Protein AF-A0A7C6K985-F1 (afdb_monomer)

Sequence (125 aa):
MGKLIKYEIRGTFRYILGVLALVLALTTGIYIYINNMEGGSAFGATFMGLSILVIFGTVLATFLYIVGSFRKELYDNRGYLTFTLPLTGNQIVGAKLIVALMWFAILGIVIGIYNIIMLLAFSPM

Solvent-accessible surface area (backbone atoms only — not comparable to full-atom values): 7061 Å² total; per-residue (Å²): 106,70,68,57,39,55,49,53,50,66,70,46,45,67,60,52,52,53,52,49,55,52,46,50,53,47,49,50,53,45,55,54,50,65,76,68,58,89,63,94,47,73,68,56,55,49,50,46,53,50,42,52,52,52,45,53,50,48,54,53,50,49,53,51,47,59,60,47,47,54,56,48,45,66,74,37,87,56,16,64,60,62,70,70,41,102,66,55,71,67,54,55,53,49,39,50,52,52,52,49,53,50,48,54,51,51,52,51,50,54,55,49,53,48,50,54,53,51,49,64,73,71,50,88,127

Nearest PDB structures (foldseek):
  3lg7-assembly1_B  TM=5.508E-01  e=1.551E+00  synthetic construct
  1s94-assembly2_B  TM=4.920E-01  e=3.966E+00  Doryteuthis pealeii
  8q1h-assembly1_A  TM=5.340E-01  e=4.887E+00  Homo sapiens
  2x0l-assembly1_A  TM=5.323E-01  e=6.344E+00  Homo sapiens

Secondary structure (DSSP, 8-state):
-HHHHHHHHHHHHHHHHHHHHHHHHHHHHHHHHHHT-SS--HHHHHHHHHHHHHHHHHHHHHHHHHHHHHHHHHHSTHHHHHHHSS--HHHHHHHHHHHHHHHHHHHHHHHHHHHHHHHHHHS--

Structure (mmCIF, N/CA/C/O backbone):
data_AF-A0A7C6K985-F1
#
_entry.id   AF-A0A7C6K985-F1
#
loop_
_atom_site.group_PDB
_atom_site.id
_atom_site.type_symbol
_atom_site.label_atom_id
_atom_site.label_alt_id
_atom_site.label_comp_id
_atom_site.label_asym_id
_atom_site.label_entity_id
_atom_site.label_seq_id
_atom_site.pdbx_PDB_ins_code
_atom_site.Cartn_x
_atom_site.Cartn_y
_atom_site.Cartn_z
_atom_site.occupancy
_atom_site.B_iso_or_equiv
_atom_site.auth_seq_id
_atom_site.auth_comp_id
_atom_site.auth_asym_id
_atom_site.auth_atom_id
_atom_site.pdbx_PDB_model_num
ATOM 1 N N . MET A 1 1 ? -17.704 5.061 16.915 1.00 77.00 1 MET A N 1
ATOM 2 C CA . MET A 1 1 ? -16.782 4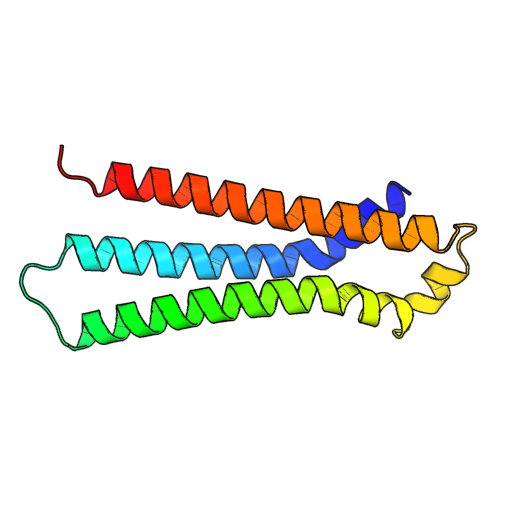.377 15.976 1.00 77.00 1 MET A CA 1
ATOM 3 C C . MET A 1 1 ? -15.881 5.318 15.176 1.00 77.00 1 MET A C 1
ATOM 5 O O . MET A 1 1 ? -14.697 5.035 15.092 1.00 77.00 1 MET A O 1
ATOM 9 N N . GLY A 1 2 ? -16.363 6.454 14.648 1.00 82.00 2 GLY A N 1
ATOM 10 C CA . GLY A 1 2 ? -15.532 7.337 13.802 1.00 82.00 2 GLY A CA 1
ATOM 11 C C . GLY A 1 2 ? -14.214 7.828 14.431 1.00 82.00 2 GLY A C 1
ATOM 12 O O . GLY A 1 2 ? -13.202 7.915 13.741 1.00 82.00 2 GLY A O 1
ATOM 13 N N . LYS A 1 3 ? -14.185 8.077 15.750 1.00 85.44 3 LYS A N 1
ATOM 14 C CA . LYS A 1 3 ? -12.938 8.415 16.461 1.00 85.44 3 LYS A CA 1
ATOM 15 C C . LYS A 1 3 ? -11.909 7.274 16.389 1.00 85.44 3 LYS A C 1
ATOM 17 O O . LYS A 1 3 ? -10.769 7.554 16.046 1.00 85.44 3 LYS A O 1
ATOM 22 N N . LEU A 1 4 ? -12.315 6.019 16.627 1.00 86.56 4 LEU A N 1
ATOM 23 C CA . LEU A 1 4 ? -11.433 4.843 16.525 1.00 86.56 4 LEU A CA 1
ATOM 24 C C . LEU A 1 4 ? -10.839 4.705 15.122 1.00 86.56 4 LEU A C 1
ATOM 26 O O . LEU A 1 4 ? -9.625 4.626 14.978 1.00 86.56 4 LEU A O 1
ATOM 30 N N . ILE A 1 5 ? -11.687 4.784 14.093 1.00 88.88 5 ILE A N 1
ATOM 31 C CA . ILE A 1 5 ? -11.264 4.724 12.686 1.00 88.88 5 ILE A CA 1
ATOM 32 C C . ILE A 1 5 ? -10.203 5.796 12.401 1.00 88.88 5 ILE A C 1
ATOM 34 O O . ILE A 1 5 ? -9.147 5.504 11.849 1.00 88.88 5 ILE A O 1
ATOM 38 N N . LYS A 1 6 ? -10.429 7.040 12.840 1.00 89.81 6 LYS A N 1
ATOM 39 C CA . LYS A 1 6 ? -9.466 8.137 12.662 1.00 89.81 6 LYS A CA 1
ATOM 40 C C . LYS A 1 6 ? -8.119 7.867 13.344 1.00 89.81 6 LYS A C 1
ATOM 42 O O . LYS A 1 6 ? -7.082 8.246 12.798 1.00 89.81 6 LYS A O 1
ATOM 47 N N . TYR A 1 7 ? -8.118 7.259 14.529 1.00 88.50 7 TYR A N 1
ATOM 48 C CA . TYR A 1 7 ? -6.882 6.905 15.233 1.00 88.50 7 TYR A CA 1
ATOM 49 C C . TYR A 1 7 ? -6.125 5.778 14.528 1.00 88.50 7 TYR A C 1
ATOM 51 O O . TYR A 1 7 ? -4.920 5.914 14.320 1.00 88.50 7 TYR A O 1
ATOM 59 N N . GLU A 1 8 ? -6.827 4.736 14.088 1.00 88.38 8 GLU A N 1
ATOM 60 C CA . GLU A 1 8 ? -6.251 3.625 13.325 1.00 88.38 8 GLU A CA 1
ATOM 61 C C . GLU A 1 8 ? -5.603 4.109 12.021 1.00 88.38 8 GLU A C 1
ATOM 63 O O . GLU A 1 8 ? -4.453 3.774 11.727 1.00 88.38 8 GLU A O 1
ATOM 68 N N . ILE A 1 9 ? -6.285 4.990 11.282 1.00 91.38 9 ILE A N 1
ATOM 69 C CA . ILE A 1 9 ? -5.748 5.616 10.064 1.00 91.38 9 ILE A CA 1
ATOM 70 C C . ILE A 1 9 ? -4.460 6.384 10.375 1.00 91.38 9 ILE A C 1
ATOM 72 O O . ILE A 1 9 ? -3.453 6.205 9.696 1.00 91.38 9 ILE A O 1
ATOM 76 N N . ARG A 1 10 ? -4.447 7.209 11.430 1.00 89.38 10 ARG A N 1
ATOM 77 C CA . ARG A 1 10 ? -3.240 7.958 11.830 1.00 89.38 10 ARG A CA 1
ATOM 78 C C . ARG A 1 10 ? -2.086 7.046 12.244 1.00 89.38 10 ARG A C 1
ATOM 80 O O . ARG A 1 10 ? -0.934 7.392 11.991 1.00 89.38 10 ARG A O 1
ATOM 87 N N . GLY A 1 11 ? -2.382 5.913 12.878 1.00 86.88 11 GLY A N 1
ATOM 88 C CA . GLY A 1 11 ? -1.379 4.937 13.300 1.00 86.88 11 GLY A CA 1
ATOM 89 C C . GLY A 1 11 ? -0.737 4.187 12.133 1.00 86.88 11 GLY A C 1
ATOM 90 O O . GLY A 1 11 ? 0.457 3.902 12.174 1.00 86.88 11 GLY A O 1
ATOM 91 N N . THR A 1 12 ? -1.509 3.912 11.082 1.00 91.00 12 THR A N 1
ATOM 92 C CA . THR A 1 12 ? -1.093 3.079 9.940 1.00 91.00 12 THR A CA 1
ATOM 93 C C . THR A 1 12 ? -0.589 3.884 8.739 1.00 91.00 12 THR A C 1
ATOM 95 O O . THR A 1 12 ? 0.215 3.376 7.959 1.00 91.00 12 THR A O 1
ATOM 98 N N . PHE A 1 13 ? -0.968 5.161 8.618 1.00 92.44 13 PHE A N 1
ATOM 99 C CA . PHE A 1 13 ? -0.641 6.006 7.463 1.00 92.44 13 PHE A CA 1
ATOM 100 C C . PHE A 1 13 ? 0.858 6.092 7.150 1.00 92.44 13 PHE A C 1
ATOM 102 O O . PHE A 1 13 ? 1.251 5.954 5.996 1.00 92.44 13 PHE A O 1
ATOM 109 N N . ARG A 1 14 ? 1.715 6.283 8.164 1.00 93.00 14 ARG A N 1
ATOM 110 C CA . ARG A 1 14 ? 3.171 6.420 7.955 1.00 93.00 14 ARG A CA 1
ATOM 111 C C . ARG A 1 14 ? 3.794 5.165 7.345 1.00 93.00 14 ARG A C 1
ATOM 113 O O . ARG A 1 14 ? 4.651 5.274 6.476 1.00 93.00 14 ARG A O 1
ATOM 120 N N . TYR A 1 15 ? 3.354 3.992 7.797 1.00 94.06 15 TYR A N 1
ATOM 121 C CA . TYR A 1 15 ? 3.819 2.716 7.259 1.00 94.06 15 TYR A CA 1
ATOM 122 C C . TYR A 1 15 ? 3.411 2.566 5.789 1.00 94.06 15 TYR 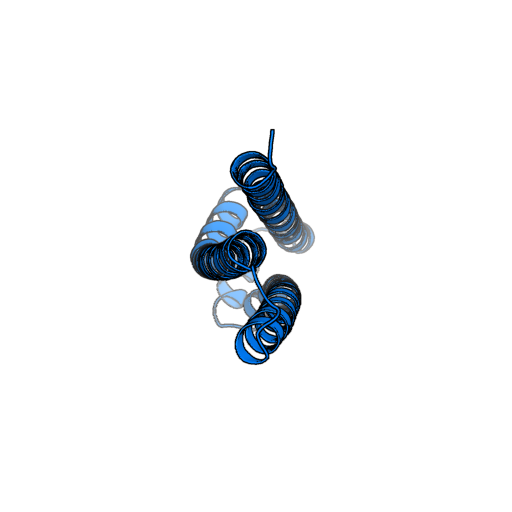A C 1
ATOM 124 O O . TYR A 1 15 ? 4.236 2.248 4.939 1.00 94.06 15 TYR A O 1
ATOM 132 N N . ILE A 1 16 ? 2.154 2.884 5.484 1.00 94.12 16 ILE A N 1
ATOM 133 C CA . ILE A 1 16 ? 1.588 2.747 4.138 1.00 94.12 16 ILE A CA 1
ATOM 134 C C . ILE A 1 16 ? 2.222 3.724 3.151 1.00 94.12 16 ILE A C 1
ATOM 136 O O . ILE A 1 16 ? 2.491 3.346 2.015 1.00 94.12 16 ILE A O 1
ATOM 140 N N . LEU A 1 17 ? 2.538 4.946 3.583 1.00 94.94 17 LEU A N 1
ATOM 141 C CA . LEU A 1 17 ? 3.319 5.875 2.766 1.00 94.94 17 LEU A CA 1
ATOM 142 C C . LEU A 1 17 ? 4.709 5.327 2.425 1.00 94.94 17 LEU A C 1
ATOM 144 O O . LEU A 1 17 ? 5.145 5.466 1.286 1.00 94.94 17 LEU A O 1
ATOM 148 N N . GLY A 1 18 ? 5.392 4.694 3.384 1.00 95.94 18 GLY A N 1
ATOM 149 C CA . GLY A 1 18 ? 6.693 4.065 3.137 1.00 95.94 18 GLY A CA 1
ATOM 150 C C . GLY A 1 18 ? 6.601 2.926 2.120 1.00 95.94 18 GLY A C 1
ATOM 151 O O . GLY A 1 18 ? 7.408 2.856 1.196 1.00 95.94 18 GLY A O 1
ATOM 152 N N . VAL A 1 19 ? 5.572 2.084 2.249 1.00 95.94 19 VAL A N 1
ATOM 153 C CA . VAL A 1 19 ? 5.261 1.013 1.290 1.00 95.94 19 VAL A CA 1
ATOM 154 C C . VAL A 1 19 ? 5.014 1.579 -0.108 1.00 95.94 19 VAL A C 1
ATOM 156 O O . VAL A 1 19 ? 5.600 1.093 -1.072 1.00 95.94 19 VAL A O 1
ATOM 159 N N . LEU A 1 20 ? 4.193 2.627 -0.223 1.00 96.19 20 LEU A N 1
ATOM 160 C CA . LEU A 1 20 ? 3.914 3.278 -1.502 1.00 96.19 20 LEU A CA 1
ATOM 161 C C . LEU A 1 20 ? 5.184 3.847 -2.131 1.00 96.19 20 LEU A C 1
ATOM 163 O O . LEU A 1 20 ? 5.465 3.550 -3.285 1.00 96.19 20 LEU A O 1
ATOM 167 N N . ALA A 1 21 ? 5.975 4.616 -1.382 1.00 96.38 21 ALA A N 1
ATOM 168 C CA . ALA A 1 21 ? 7.206 5.209 -1.900 1.00 96.38 21 ALA A CA 1
ATOM 169 C C . ALA A 1 21 ? 8.167 4.144 -2.453 1.00 96.38 21 ALA A C 1
ATOM 171 O O . ALA A 1 21 ? 8.699 4.303 -3.550 1.00 96.38 21 ALA A O 1
ATOM 172 N N . LEU A 1 22 ? 8.336 3.035 -1.726 1.00 96.81 22 LEU A N 1
ATOM 173 C CA . LEU A 1 22 ? 9.189 1.925 -2.139 1.00 96.81 22 LEU A CA 1
ATOM 174 C C . LEU A 1 22 ? 8.666 1.247 -3.411 1.00 96.81 22 LEU A C 1
ATOM 176 O O . LEU A 1 22 ? 9.420 1.079 -4.368 1.00 96.81 22 LEU A O 1
ATOM 180 N N . VAL A 1 23 ? 7.384 0.869 -3.438 1.00 96.31 23 VAL A N 1
ATOM 181 C CA . VAL A 1 23 ? 6.789 0.161 -4.583 1.00 96.31 23 VAL A CA 1
ATOM 182 C C . VAL A 1 23 ? 6.820 1.032 -5.834 1.00 96.31 23 VAL A C 1
ATOM 184 O O .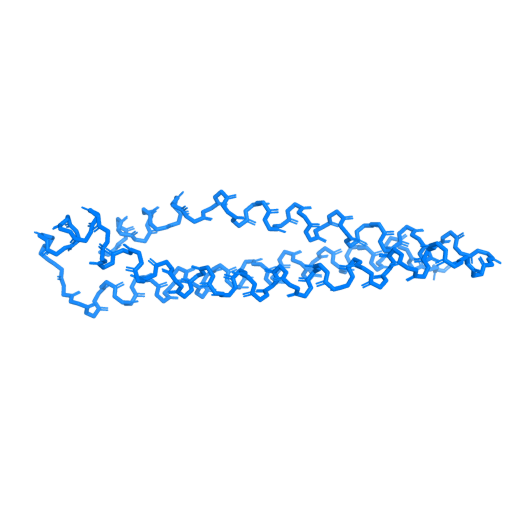 VAL A 1 23 ? 7.180 0.543 -6.905 1.00 96.31 23 VAL A O 1
ATOM 187 N N . LEU A 1 24 ? 6.492 2.320 -5.707 1.00 95.50 24 LEU A N 1
ATOM 188 C CA . LEU A 1 24 ? 6.514 3.259 -6.824 1.00 95.50 24 LEU A CA 1
ATOM 189 C C . LEU A 1 24 ? 7.933 3.430 -7.370 1.00 95.50 24 LEU A C 1
ATOM 191 O O . LEU A 1 24 ? 8.115 3.273 -8.570 1.00 95.50 24 LEU A O 1
ATOM 195 N N . ALA A 1 25 ? 8.936 3.642 -6.510 1.00 96.00 25 ALA A N 1
ATOM 196 C CA . ALA A 1 25 ? 10.328 3.803 -6.932 1.00 96.00 25 ALA A CA 1
ATOM 197 C C . ALA A 1 25 ? 10.874 2.570 -7.673 1.00 96.00 25 ALA A C 1
ATOM 199 O O . ALA A 1 25 ? 11.504 2.705 -8.724 1.00 96.00 25 ALA A O 1
ATOM 200 N N . LEU A 1 26 ? 10.604 1.362 -7.162 1.00 95.44 26 LEU A N 1
ATOM 201 C CA . LEU A 1 26 ? 11.005 0.121 -7.833 1.00 95.44 26 LEU A CA 1
ATOM 202 C C . LEU A 1 26 ? 10.285 -0.050 -9.170 1.00 95.44 26 LEU A C 1
ATOM 204 O O . LEU A 1 26 ? 10.908 -0.421 -10.162 1.00 95.44 26 LEU A O 1
ATOM 208 N N . THR A 1 27 ? 8.993 0.276 -9.214 1.00 94.31 27 THR A N 1
ATOM 209 C CA . THR A 1 27 ? 8.209 0.242 -10.451 1.00 94.31 27 THR A CA 1
ATOM 210 C C . THR A 1 27 ? 8.796 1.210 -11.482 1.00 94.31 27 THR A C 1
ATOM 212 O O . THR A 1 27 ? 9.038 0.802 -12.614 1.00 94.31 27 THR A O 1
ATOM 215 N N . THR A 1 28 ? 9.126 2.451 -11.101 1.00 93.69 28 THR A N 1
ATOM 216 C CA . THR A 1 28 ? 9.803 3.409 -11.994 1.00 93.69 28 THR A CA 1
ATOM 217 C C . THR A 1 28 ? 11.107 2.842 -12.544 1.00 93.69 28 THR A C 1
ATOM 219 O O . THR A 1 28 ? 11.340 2.908 -13.749 1.00 93.69 28 THR A O 1
ATOM 222 N N . GLY A 1 29 ? 11.942 2.258 -11.677 1.00 91.75 29 GLY A N 1
ATOM 223 C CA . GLY A 1 29 ? 13.216 1.661 -12.076 1.00 91.75 29 GLY A CA 1
ATOM 224 C C . GLY A 1 29 ? 13.049 0.547 -13.111 1.00 91.75 29 GLY A C 1
ATOM 225 O O . GLY A 1 29 ? 13.820 0.488 -14.065 1.00 91.75 29 GLY A O 1
ATOM 226 N N . ILE A 1 30 ? 12.018 -0.292 -12.963 1.00 92.19 30 ILE A N 1
ATOM 227 C CA . ILE A 1 30 ? 11.696 -1.355 -13.925 1.00 92.19 30 ILE A CA 1
ATOM 228 C C . ILE A 1 30 ? 11.305 -0.762 -15.287 1.00 92.19 30 ILE A C 1
ATOM 230 O O . ILE A 1 30 ? 11.869 -1.170 -16.298 1.00 92.19 30 ILE A O 1
ATOM 234 N N . TYR A 1 31 ? 10.391 0.213 -15.332 1.00 91.12 31 TYR A N 1
ATOM 235 C CA . TYR A 1 31 ? 9.970 0.833 -16.600 1.00 91.12 31 TYR A CA 1
ATOM 236 C C . TYR A 1 31 ? 11.124 1.547 -17.313 1.00 91.12 31 TYR A C 1
ATOM 238 O O . TYR A 1 31 ? 11.305 1.369 -18.516 1.00 91.12 31 TYR A O 1
ATOM 246 N N . ILE A 1 32 ? 11.944 2.304 -16.572 1.00 89.62 32 ILE A N 1
ATOM 247 C CA . ILE A 1 32 ? 13.137 2.960 -17.127 1.00 89.62 32 ILE A CA 1
ATOM 248 C C . ILE A 1 32 ? 14.087 1.915 -17.707 1.00 89.62 32 ILE A C 1
ATOM 250 O O . ILE A 1 32 ? 14.591 2.102 -18.813 1.00 89.62 32 ILE A O 1
ATOM 254 N N . TYR A 1 33 ? 14.328 0.819 -16.986 1.00 88.25 33 TYR A N 1
ATOM 255 C CA . TYR A 1 33 ? 15.200 -0.241 -17.470 1.00 88.25 33 TYR A CA 1
ATOM 256 C C . TYR A 1 33 ? 14.682 -0.840 -18.781 1.00 88.25 33 TYR A C 1
ATOM 258 O O . TYR A 1 33 ? 15.424 -0.854 -19.758 1.00 88.25 33 TYR A O 1
ATOM 266 N N . ILE A 1 34 ? 13.409 -1.244 -18.828 1.00 86.94 34 ILE A N 1
ATOM 267 C CA . ILE A 1 34 ? 12.784 -1.838 -20.020 1.00 86.94 34 ILE A CA 1
ATOM 268 C C . ILE A 1 34 ? 12.894 -0.902 -21.232 1.00 86.94 34 ILE A C 1
ATOM 270 O O . ILE A 1 34 ? 13.227 -1.354 -22.321 1.00 86.94 34 ILE A O 1
ATOM 274 N N . ASN A 1 35 ? 12.672 0.400 -21.046 1.00 86.12 35 ASN A N 1
ATOM 275 C CA . ASN A 1 35 ? 12.708 1.373 -22.139 1.00 86.12 35 ASN A CA 1
ATOM 276 C C . ASN A 1 35 ? 14.111 1.648 -22.701 1.00 86.12 35 ASN A C 1
ATOM 278 O O . ASN A 1 35 ? 14.242 2.036 -23.854 1.00 86.12 35 ASN A O 1
ATOM 282 N N . ASN A 1 36 ? 15.160 1.482 -21.892 1.00 83.56 36 ASN A N 1
ATOM 283 C CA . ASN A 1 36 ? 16.547 1.736 -22.300 1.00 83.56 36 ASN A CA 1
ATOM 284 C C . ASN A 1 36 ? 17.294 0.447 -22.707 1.00 83.56 36 ASN A C 1
ATOM 286 O O . ASN A 1 36 ? 18.508 0.473 -22.912 1.00 83.56 36 ASN A O 1
ATOM 290 N N . MET A 1 37 ? 16.610 -0.701 -22.783 1.00 77.81 37 MET A N 1
ATOM 291 C CA . MET A 1 37 ? 17.229 -1.971 -23.169 1.00 77.81 37 MET A CA 1
ATOM 292 C C . MET A 1 37 ? 17.441 -2.054 -24.686 1.00 77.81 37 MET A C 1
ATOM 294 O O . MET A 1 37 ? 16.584 -2.543 -25.412 1.00 77.81 37 MET A O 1
ATOM 298 N N . GLU A 1 38 ? 18.631 -1.675 -25.154 1.00 67.94 38 GLU A N 1
ATOM 299 C CA . GLU A 1 38 ? 19.082 -1.955 -26.534 1.00 67.94 38 GLU A CA 1
ATOM 300 C C . GLU A 1 38 ? 19.892 -3.267 -26.651 1.00 67.94 38 GLU A C 1
ATOM 302 O O . GLU A 1 38 ? 20.161 -3.762 -27.741 1.00 67.94 38 GLU A O 1
ATOM 307 N N . GLY A 1 39 ? 20.228 -3.897 -25.521 1.00 66.25 39 GLY A N 1
ATOM 308 C CA . GLY A 1 39 ? 20.882 -5.203 -25.448 1.00 66.25 39 GLY A CA 1
ATOM 309 C C . GLY A 1 39 ? 20.836 -5.730 -24.016 1.00 66.25 39 GLY A C 1
ATOM 310 O O . GLY A 1 39 ? 21.188 -5.018 -23.076 1.00 66.25 39 GLY A O 1
ATOM 311 N N . GLY A 1 40 ? 20.339 -6.954 -23.819 1.00 69.19 40 GLY A N 1
ATOM 312 C CA . GLY A 1 40 ? 20.086 -7.510 -22.487 1.00 69.19 40 GLY A CA 1
ATOM 313 C C . GLY A 1 40 ? 21.337 -7.536 -21.604 1.00 69.19 40 GLY A C 1
ATOM 314 O O . GLY A 1 40 ? 22.289 -8.259 -21.887 1.00 69.19 40 GLY A O 1
ATOM 315 N N . SER A 1 41 ? 21.331 -6.766 -20.514 1.00 83.06 41 SER A N 1
ATOM 316 C CA . SER A 1 41 ? 22.420 -6.741 -19.535 1.00 83.06 41 SER A CA 1
ATOM 317 C C . SER A 1 41 ? 22.130 -7.680 -18.360 1.00 83.06 41 SER A C 1
ATOM 319 O O . SER A 1 41 ? 21.051 -7.639 -17.766 1.00 83.06 41 SER A O 1
ATOM 321 N N . ALA A 1 42 ? 23.110 -8.502 -17.967 1.00 84.00 42 ALA A N 1
ATOM 322 C CA . ALA A 1 42 ? 22.976 -9.406 -16.816 1.00 84.00 42 ALA A CA 1
ATOM 323 C C . ALA A 1 42 ? 22.667 -8.648 -15.508 1.00 84.00 42 ALA A C 1
ATOM 325 O O . ALA A 1 42 ? 21.870 -9.100 -14.682 1.00 84.00 42 ALA A O 1
ATOM 326 N N . PHE A 1 43 ? 23.245 -7.453 -15.348 1.00 84.88 43 PHE A N 1
ATOM 327 C CA . PHE A 1 43 ? 22.965 -6.566 -14.218 1.00 84.88 43 PHE A CA 1
ATOM 328 C C . PHE A 1 43 ? 21.509 -6.107 -14.176 1.00 84.88 43 PHE A C 1
ATOM 330 O O . PHE A 1 43 ? 20.892 -6.120 -13.114 1.00 84.88 43 PHE A O 1
ATOM 337 N N . GLY A 1 44 ? 20.944 -5.729 -15.318 1.00 87.00 44 GLY A N 1
ATOM 338 C CA . GLY A 1 44 ? 19.579 -5.240 -15.365 1.00 87.00 44 GLY A CA 1
ATOM 339 C C . GLY A 1 44 ? 18.535 -6.349 -15.210 1.00 87.00 44 GLY A C 1
ATOM 340 O O . GLY A 1 44 ? 17.554 -6.163 -14.493 1.00 87.00 44 GLY A O 1
ATOM 341 N N . ALA A 1 45 ? 18.801 -7.545 -15.744 1.00 87.06 45 ALA A N 1
ATOM 342 C CA . ALA A 1 45 ? 17.983 -8.729 -15.472 1.00 87.06 45 ALA A CA 1
ATOM 343 C C . ALA A 1 45 ? 17.961 -9.069 -13.968 1.00 87.06 45 ALA A C 1
ATOM 345 O O . ALA A 1 45 ? 16.902 -9.337 -13.398 1.00 87.06 45 ALA A O 1
ATOM 346 N N . THR A 1 46 ? 19.119 -8.981 -13.301 1.00 90.88 46 THR A N 1
ATOM 347 C CA . THR A 1 46 ? 19.228 -9.180 -11.846 1.00 90.88 46 THR A CA 1
ATOM 348 C C . THR A 1 46 ? 18.465 -8.100 -11.076 1.00 90.88 46 THR A C 1
ATOM 350 O O . THR A 1 46 ? 17.708 -8.417 -10.160 1.00 90.88 46 THR A O 1
ATOM 353 N N . PHE A 1 47 ? 18.613 -6.828 -11.460 1.00 91.50 47 PHE A N 1
ATOM 354 C CA . PHE A 1 47 ? 17.893 -5.710 -10.847 1.00 91.50 47 PHE A CA 1
ATOM 355 C C . PHE A 1 47 ? 16.374 -5.867 -10.969 1.00 91.50 47 PHE A C 1
ATOM 357 O O . PHE A 1 47 ? 15.657 -5.692 -9.983 1.00 91.50 47 PHE A O 1
ATOM 364 N N . MET A 1 48 ? 15.879 -6.241 -12.149 1.00 91.69 48 MET A N 1
ATOM 365 C CA . MET A 1 48 ? 14.457 -6.470 -12.388 1.00 91.69 48 MET A CA 1
ATOM 366 C C . MET A 1 48 ? 13.934 -7.636 -11.540 1.00 91.69 48 MET A C 1
ATOM 368 O O . MET A 1 48 ? 12.923 -7.485 -10.853 1.00 91.69 48 MET A O 1
ATOM 372 N N . GLY A 1 49 ? 14.655 -8.761 -11.510 1.00 92.81 49 GLY A N 1
ATOM 373 C CA . GLY A 1 49 ? 14.302 -9.915 -10.681 1.00 92.81 49 GLY A CA 1
ATOM 374 C C . GLY A 1 49 ? 14.237 -9.574 -9.189 1.00 92.81 49 GLY A C 1
ATOM 375 O O . GLY A 1 49 ? 13.241 -9.868 -8.528 1.00 92.81 49 GLY A O 1
ATOM 376 N N . LEU A 1 50 ? 15.255 -8.886 -8.664 1.00 95.19 50 LEU A N 1
ATOM 377 C CA . LEU A 1 50 ? 15.276 -8.437 -7.270 1.00 95.19 50 LEU A CA 1
ATOM 378 C C . LEU A 1 50 ? 14.158 -7.437 -6.971 1.00 95.19 50 LEU A C 1
ATOM 380 O O . LEU A 1 50 ? 13.508 -7.547 -5.935 1.00 95.19 50 LEU A O 1
ATOM 384 N N . SER A 1 51 ? 13.891 -6.498 -7.878 1.00 95.19 51 SER A N 1
ATOM 385 C CA . SER A 1 51 ? 12.823 -5.510 -7.708 1.00 95.19 51 SER A CA 1
ATOM 386 C C . SER A 1 51 ? 11.455 -6.181 -7.594 1.00 95.19 51 SER A C 1
ATOM 388 O O . SER A 1 51 ? 10.693 -5.859 -6.685 1.00 95.19 51 SER A O 1
ATOM 390 N N . ILE A 1 52 ? 11.166 -7.169 -8.445 1.00 94.62 52 ILE A N 1
ATOM 391 C CA . ILE A 1 52 ? 9.918 -7.945 -8.391 1.00 94.62 52 ILE A CA 1
ATOM 392 C C . ILE A 1 52 ? 9.806 -8.707 -7.064 1.00 94.62 52 ILE A C 1
ATOM 394 O O . ILE A 1 52 ? 8.754 -8.667 -6.423 1.00 94.62 52 ILE A O 1
ATOM 398 N N . LEU A 1 53 ? 10.887 -9.353 -6.612 1.00 97.06 53 LEU A N 1
ATOM 399 C CA . LEU A 1 53 ? 10.907 -10.061 -5.328 1.00 97.06 53 LEU A CA 1
ATOM 400 C C . LEU A 1 53 ? 10.668 -9.118 -4.143 1.00 97.06 53 LEU A C 1
ATOM 402 O O . LEU A 1 53 ? 9.907 -9.454 -3.235 1.00 97.06 53 LEU A O 1
ATOM 406 N N . VAL A 1 54 ? 11.272 -7.929 -4.155 1.00 97.38 54 VAL A N 1
ATOM 407 C CA . VAL A 1 54 ? 11.086 -6.924 -3.101 1.00 97.38 54 VAL A CA 1
ATOM 408 C C . VAL A 1 54 ? 9.664 -6.361 -3.123 1.00 97.38 54 VAL A C 1
ATOM 410 O O . VAL A 1 54 ? 9.063 -6.213 -2.058 1.00 97.38 54 VAL A O 1
ATOM 413 N N . ILE A 1 55 ? 9.088 -6.091 -4.299 1.00 96.06 55 ILE A N 1
ATOM 414 C CA . ILE A 1 55 ? 7.686 -5.664 -4.425 1.00 96.06 55 ILE A CA 1
ATOM 415 C C . ILE A 1 55 ? 6.763 -6.742 -3.848 1.00 96.06 55 ILE A C 1
ATOM 417 O O . ILE A 1 55 ? 5.929 -6.438 -2.994 1.00 96.06 55 ILE A O 1
ATOM 421 N N . PHE A 1 56 ? 6.950 -8.005 -4.238 1.00 95.69 56 PHE A N 1
ATOM 422 C CA . PHE A 1 56 ? 6.165 -9.123 -3.718 1.00 95.69 56 PHE A CA 1
ATOM 423 C C . PHE A 1 56 ? 6.293 -9.255 -2.194 1.00 95.69 56 PHE A C 1
ATOM 425 O O . PHE A 1 56 ? 5.288 -9.308 -1.481 1.00 95.69 56 PHE A O 1
ATOM 432 N N . GLY A 1 57 ? 7.524 -9.232 -1.678 1.00 97.12 57 GLY A N 1
ATOM 433 C CA . GLY A 1 57 ? 7.796 -9.276 -0.243 1.00 97.12 57 GLY A CA 1
ATOM 434 C C . GLY A 1 57 ? 7.163 -8.105 0.509 1.00 97.12 57 GLY A C 1
ATOM 435 O O . GLY A 1 57 ? 6.631 -8.293 1.600 1.00 97.12 57 GLY A O 1
ATOM 436 N N . THR A 1 58 ? 7.138 -6.914 -0.091 1.00 96.06 58 THR A N 1
ATOM 437 C CA . THR A 1 58 ? 6.516 -5.719 0.494 1.00 96.06 58 THR A CA 1
ATOM 438 C C . THR A 1 58 ? 4.996 -5.845 0.553 1.00 96.06 58 THR A C 1
ATOM 440 O O . THR A 1 58 ? 4.397 -5.500 1.574 1.00 96.06 58 THR A O 1
ATOM 443 N N . VAL A 1 59 ? 4.356 -6.375 -0.494 1.00 93.25 59 VAL A N 1
ATOM 444 C CA . VAL A 1 59 ? 2.908 -6.644 -0.500 1.00 93.25 59 VAL A CA 1
ATOM 445 C C . VAL A 1 59 ? 2.551 -7.654 0.591 1.00 93.25 59 VAL A C 1
ATOM 447 O O . VAL A 1 59 ? 1.646 -7.403 1.390 1.00 93.25 59 VAL A O 1
ATOM 450 N N . LEU A 1 60 ? 3.308 -8.750 0.690 1.00 95.38 60 LEU A N 1
ATOM 451 C CA . LEU A 1 60 ? 3.110 -9.760 1.727 1.00 95.38 60 LEU A CA 1
ATOM 452 C C . LEU A 1 60 ? 3.326 -9.179 3.133 1.00 95.38 60 LEU A C 1
ATOM 454 O O . LEU A 1 60 ? 2.494 -9.368 4.020 1.00 95.38 60 LEU A O 1
ATOM 458 N N . ALA A 1 61 ? 4.405 -8.423 3.339 1.00 95.81 61 ALA A N 1
ATOM 459 C CA . ALA A 1 61 ? 4.692 -7.763 4.608 1.00 95.81 61 ALA A CA 1
ATOM 460 C C . ALA A 1 61 ? 3.595 -6.760 4.994 1.00 95.81 61 ALA A C 1
ATOM 462 O O . ALA A 1 61 ? 3.208 -6.703 6.159 1.00 95.81 61 ALA A O 1
ATOM 463 N N . THR A 1 62 ? 3.049 -6.020 4.026 1.00 94.12 62 THR A N 1
ATOM 464 C CA . THR A 1 62 ? 1.948 -5.071 4.241 1.00 94.12 62 THR A CA 1
ATOM 465 C C . THR A 1 62 ? 0.679 -5.787 4.678 1.00 94.12 62 THR A C 1
ATOM 467 O O . THR A 1 62 ? 0.037 -5.367 5.641 1.00 94.12 62 THR A O 1
ATOM 470 N N . PHE A 1 63 ? 0.345 -6.905 4.030 1.00 91.12 63 PHE A N 1
ATOM 471 C CA . PHE A 1 63 ? -0.771 -7.752 4.441 1.00 91.12 63 PHE A CA 1
ATOM 472 C C . PHE A 1 63 ? -0.598 -8.235 5.889 1.00 91.12 63 PHE A C 1
ATOM 474 O O . PHE A 1 63 ? -1.478 -8.021 6.727 1.00 91.12 63 PHE A O 1
ATOM 481 N N . LEU A 1 64 ? 0.568 -8.800 6.219 1.00 93.75 64 LEU A N 1
ATOM 482 C CA . LEU A 1 64 ? 0.878 -9.267 7.572 1.00 93.75 64 LEU A CA 1
ATOM 483 C C . LEU A 1 64 ? 0.892 -8.131 8.601 1.00 93.75 64 LEU A C 1
ATOM 485 O O . LEU A 1 64 ? 0.485 -8.338 9.743 1.00 93.75 64 LEU A O 1
ATOM 489 N N . TYR A 1 65 ? 1.327 -6.931 8.219 1.00 92.88 65 TYR A N 1
ATOM 490 C CA . TYR A 1 65 ? 1.305 -5.753 9.080 1.00 92.88 65 TYR A CA 1
ATOM 491 C C . TYR A 1 65 ? -0.127 -5.321 9.402 1.00 92.88 65 TYR A C 1
ATOM 493 O O . TYR A 1 65 ? -0.446 -5.102 10.572 1.00 92.88 65 TYR A O 1
ATOM 501 N N . ILE A 1 66 ? -1.004 -5.238 8.397 1.00 88.94 66 ILE A N 1
ATOM 502 C CA . ILE A 1 66 ? -2.411 -4.857 8.584 1.00 88.94 66 ILE A CA 1
ATOM 503 C C . ILE A 1 66 ? -3.114 -5.874 9.487 1.00 88.94 66 ILE A C 1
ATOM 505 O O . ILE A 1 66 ? -3.742 -5.480 10.470 1.00 88.94 66 ILE A O 1
ATOM 509 N N . VAL A 1 67 ? -2.942 -7.173 9.228 1.00 87.50 67 VAL A N 1
ATOM 510 C CA . VAL A 1 67 ? -3.499 -8.243 10.074 1.00 87.50 67 VAL A CA 1
ATOM 511 C C . VAL A 1 67 ? -2.896 -8.199 11.485 1.00 87.50 67 VAL A C 1
ATOM 513 O O . VAL A 1 67 ? -3.611 -8.221 12.488 1.00 87.50 67 VAL A O 1
ATOM 516 N N . GLY A 1 68 ? -1.573 -8.065 11.588 1.00 86.88 68 GLY A N 1
ATOM 517 C CA . GLY A 1 68 ? -0.839 -8.008 12.852 1.00 86.88 68 GLY A CA 1
ATOM 518 C C . GLY A 1 68 ? -1.130 -6.761 13.689 1.00 86.88 68 GLY A C 1
ATOM 519 O O . 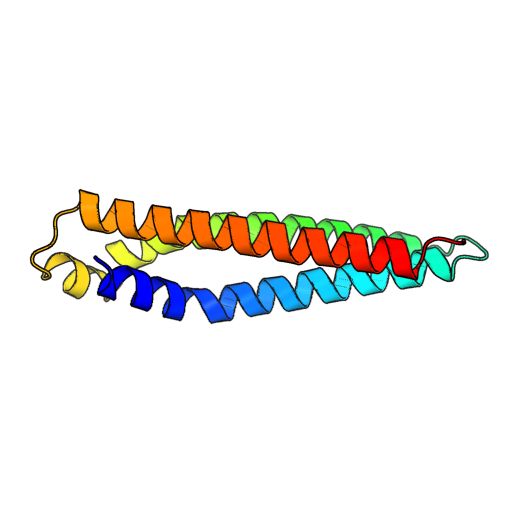GLY A 1 68 ? -0.941 -6.788 14.908 1.00 86.88 68 GLY A O 1
ATOM 520 N N . SER A 1 69 ? -1.632 -5.687 13.073 1.00 84.88 69 SER A N 1
ATOM 521 C CA . SER A 1 69 ? -2.049 -4.475 13.778 1.00 84.88 69 SER A CA 1
ATOM 522 C C . SER A 1 69 ? -3.165 -4.761 14.786 1.00 84.88 69 SER A C 1
ATOM 524 O O . SER A 1 69 ? -3.191 -4.143 15.845 1.00 84.88 69 SER A O 1
ATOM 526 N N . PHE A 1 70 ? -4.053 -5.723 14.500 1.00 82.75 70 PHE A N 1
ATOM 527 C CA . PHE A 1 70 ? -5.112 -6.128 15.427 1.00 82.75 70 PHE A CA 1
ATOM 528 C C . PHE A 1 70 ? -4.540 -6.757 16.683 1.00 82.75 70 PHE A 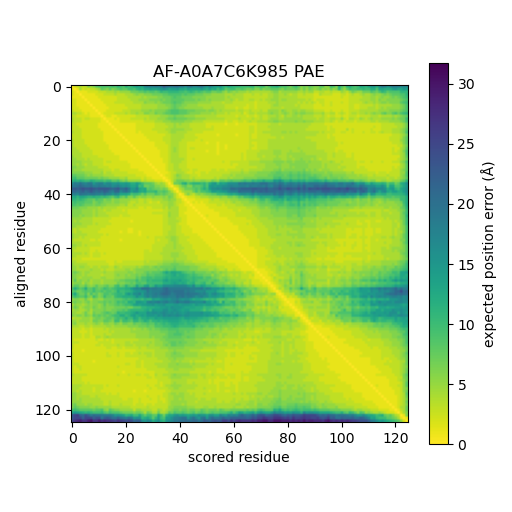C 1
ATOM 530 O O . PHE A 1 70 ? -4.886 -6.363 17.792 1.00 82.75 70 PHE A O 1
ATOM 537 N N . ARG A 1 71 ? -3.589 -7.679 16.509 1.00 83.06 71 ARG A N 1
ATOM 538 C CA . ARG A 1 71 ? -2.908 -8.311 17.635 1.00 83.06 71 ARG A CA 1
ATOM 539 C C . ARG A 1 71 ? -2.213 -7.264 18.506 1.00 83.06 71 ARG A C 1
ATOM 541 O O . ARG A 1 71 ? -2.367 -7.284 19.719 1.00 83.06 71 ARG A O 1
ATOM 548 N N . LYS A 1 72 ? -1.481 -6.322 17.905 1.00 80.06 72 LYS A N 1
ATOM 549 C CA . LYS A 1 72 ? -0.829 -5.250 18.675 1.00 80.06 72 LYS A CA 1
ATOM 550 C C . LYS A 1 72 ? -1.838 -4.422 19.467 1.00 80.06 72 LYS A C 1
ATOM 552 O O . LYS A 1 72 ? -1.581 -4.101 20.612 1.00 80.06 72 LYS A O 1
ATOM 557 N N . GLU A 1 73 ? -2.995 -4.116 18.903 1.00 79.88 73 GLU A N 1
ATOM 558 C CA . GLU A 1 73 ? -3.989 -3.302 19.600 1.00 79.88 73 GLU A CA 1
ATOM 559 C C . GLU A 1 73 ? -4.649 -4.017 20.790 1.00 79.88 73 GLU A C 1
ATOM 561 O O . GLU A 1 73 ? -4.995 -3.358 21.764 1.00 79.88 73 GLU A O 1
ATOM 566 N N . LEU A 1 74 ? -4.770 -5.349 20.750 1.00 80.00 74 LEU A N 1
ATOM 567 C CA . LEU A 1 74 ? -5.337 -6.140 21.850 1.00 80.00 74 LEU A CA 1
ATOM 568 C C . LEU A 1 74 ? -4.342 -6.417 22.984 1.00 80.00 74 LEU A C 1
ATOM 570 O O . LEU A 1 74 ? -4.744 -6.465 24.144 1.00 80.00 74 LEU A O 1
ATOM 574 N N . TYR A 1 75 ? -3.070 -6.641 22.647 1.00 78.31 75 TYR A N 1
ATOM 575 C CA . TYR A 1 75 ? -2.069 -7.165 23.585 1.00 78.31 75 TYR A CA 1
ATOM 576 C C . TYR A 1 75 ? -1.012 -6.142 24.024 1.00 78.31 75 TYR A C 1
ATOM 578 O O . TYR A 1 75 ? -0.205 -6.445 24.897 1.00 78.31 75 TYR A O 1
ATOM 586 N N . ASP A 1 76 ? -0.978 -4.953 23.423 1.00 79.12 76 ASP A N 1
ATOM 587 C CA . ASP A 1 76 ? -0.074 -3.868 23.822 1.00 79.12 76 ASP A CA 1
ATOM 588 C C . ASP A 1 76 ? -0.753 -2.944 24.853 1.00 79.12 76 ASP A C 1
ATOM 590 O O . ASP A 1 76 ? -1.960 -3.020 25.086 1.00 79.12 76 ASP A O 1
ATOM 594 N N . ASN A 1 77 ? -0.009 -1.995 25.423 1.00 76.94 77 ASN A N 1
ATOM 595 C CA . ASN A 1 77 ? -0.491 -1.018 26.415 1.00 76.94 77 ASN A CA 1
ATOM 596 C C . ASN A 1 77 ? -1.703 -0.187 25.937 1.00 76.94 77 ASN A C 1
ATOM 598 O O . ASN A 1 77 ? -2.395 0.444 26.734 1.00 76.94 77 ASN A O 1
ATOM 602 N N . ARG A 1 78 ? -1.977 -0.190 24.627 1.00 73.12 78 ARG A N 1
ATOM 603 C CA . ARG A 1 78 ? -3.157 0.433 24.014 1.00 73.12 78 ARG A CA 1
ATOM 604 C C . ARG A 1 78 ? -4.446 -0.353 24.262 1.00 73.12 78 ARG A C 1
ATOM 606 O O . ARG A 1 78 ? -5.504 0.265 24.323 1.00 73.12 78 ARG A O 1
ATOM 613 N N . GLY A 1 79 ? -4.361 -1.668 24.462 1.00 78.31 79 GLY A N 1
ATOM 614 C CA . GLY A 1 79 ? -5.517 -2.538 24.675 1.00 78.31 79 GLY A CA 1
ATOM 615 C C . GLY A 1 79 ? -6.323 -2.143 25.907 1.00 78.31 79 GLY A C 1
ATOM 616 O O . GLY A 1 79 ? -7.548 -2.105 25.846 1.00 78.31 79 GLY A O 1
ATOM 617 N N . TYR A 1 80 ? -5.654 -1.724 26.987 1.00 81.00 80 TYR A N 1
ATOM 618 C CA . TYR A 1 80 ? -6.332 -1.238 28.192 1.00 81.00 80 TYR A CA 1
ATOM 619 C C . TYR A 1 80 ? -7.228 -0.018 27.912 1.00 81.00 80 TYR A C 1
ATOM 621 O O . TYR A 1 80 ? -8.372 0.035 28.363 1.00 81.00 80 TYR A O 1
ATOM 629 N N . LEU A 1 81 ? -6.757 0.944 27.108 1.00 79.88 81 LEU A N 1
ATOM 630 C CA . LEU A 1 81 ? -7.590 2.077 26.691 1.00 79.88 81 LEU A CA 1
ATOM 631 C C . LEU A 1 81 ? -8.730 1.634 25.771 1.00 79.88 81 LEU A C 1
ATOM 633 O O . LEU A 1 81 ? -9.847 2.117 25.910 1.00 79.88 81 LEU A O 1
ATOM 637 N N . THR A 1 82 ? -8.479 0.705 24.851 1.00 80.25 82 THR A N 1
ATOM 638 C CA . THR A 1 82 ? -9.510 0.222 23.925 1.00 80.25 82 THR A CA 1
ATOM 639 C C . THR A 1 82 ? -10.638 -0.518 24.653 1.00 80.25 82 THR A C 1
ATOM 641 O O . THR A 1 82 ? -11.803 -0.322 24.311 1.00 80.25 82 THR A O 1
ATOM 644 N N . PHE A 1 83 ? -10.323 -1.303 25.688 1.00 80.81 83 PHE A N 1
ATOM 645 C CA . PHE A 1 83 ? -11.305 -2.066 26.469 1.00 80.81 83 PHE A CA 1
ATOM 646 C C . PHE A 1 83 ? -12.018 -1.266 27.566 1.00 80.81 83 PHE A C 1
ATOM 648 O O . PHE A 1 83 ? -13.028 -1.727 28.088 1.00 80.81 83 PHE A O 1
ATOM 655 N N . THR A 1 84 ? -11.532 -0.071 27.909 1.00 86.31 84 THR A N 1
ATOM 656 C CA . THR A 1 84 ? -12.213 0.840 28.850 1.00 86.31 84 THR A CA 1
ATOM 657 C C . THR A 1 84 ? -13.196 1.785 28.158 1.00 86.31 84 THR A C 1
ATOM 659 O O . THR A 1 84 ? -13.985 2.459 28.821 1.00 86.31 84 THR A O 1
ATOM 662 N N . LEU A 1 85 ? -13.194 1.832 26.823 1.00 84.69 85 LEU A N 1
ATOM 663 C CA . LEU A 1 85 ? -14.204 2.563 26.066 1.00 84.69 85 LEU A CA 1
ATOM 664 C C . LEU A 1 85 ? -15.559 1.840 26.152 1.00 84.69 85 LEU A C 1
ATOM 666 O O . LEU A 1 85 ? -15.596 0.613 26.066 1.00 84.69 85 LEU A O 1
ATOM 670 N N . PRO A 1 86 ? -16.688 2.571 26.225 1.00 86.25 86 PRO A N 1
ATOM 671 C CA . PRO A 1 86 ? -18.031 1.991 26.200 1.00 86.25 86 PRO A CA 1
ATOM 672 C C . PRO A 1 86 ? -18.408 1.556 24.769 1.00 86.25 86 PRO A C 1
ATOM 674 O O . PRO A 1 86 ? -19.349 2.070 24.165 1.00 86.25 86 PRO A O 1
ATOM 677 N N . LEU A 1 87 ? -17.610 0.664 24.181 1.00 84.62 87 LEU A N 1
ATOM 678 C CA . LEU A 1 87 ? -17.749 0.136 22.828 1.00 84.62 87 LEU A CA 1
ATOM 679 C C . LEU A 1 87 ? -17.714 -1.389 22.873 1.00 84.62 87 LEU A C 1
ATOM 681 O O . LEU A 1 87 ? -16.981 -1.992 23.650 1.00 84.62 87 LEU A O 1
ATOM 685 N N . THR A 1 88 ? -18.511 -2.024 22.020 1.00 87.00 88 THR A N 1
ATOM 686 C CA . THR A 1 88 ? -18.566 -3.490 21.964 1.00 87.00 88 THR A CA 1
ATOM 687 C C . THR A 1 88 ? -17.411 -4.056 21.135 1.00 87.00 88 THR A C 1
ATOM 689 O O . THR A 1 88 ? -16.907 -3.399 20.220 1.00 87.00 88 THR A O 1
ATOM 692 N N . GLY A 1 89 ? -17.019 -5.308 21.396 1.00 84.31 89 GLY A N 1
ATOM 693 C CA . GLY A 1 89 ? -15.965 -5.991 20.630 1.00 84.31 89 GLY A CA 1
ATOM 694 C C . GLY A 1 89 ? -16.215 -5.982 19.117 1.00 84.31 89 GLY A C 1
ATOM 695 O O . GLY A 1 89 ? -15.308 -5.697 18.336 1.00 84.31 89 GLY A O 1
ATOM 696 N N . ASN A 1 90 ? -17.471 -6.167 18.698 1.00 86.62 90 ASN A N 1
ATOM 697 C CA . ASN A 1 90 ? -17.864 -6.130 17.285 1.00 86.62 90 ASN A CA 1
ATOM 698 C C . ASN A 1 90 ? -17.601 -4.763 16.637 1.00 86.62 90 ASN A C 1
ATOM 700 O O . ASN A 1 90 ? -17.237 -4.692 15.465 1.00 86.62 90 ASN A O 1
ATOM 704 N N . GLN A 1 91 ? -17.751 -3.672 17.391 1.00 87.81 91 GLN A N 1
ATOM 705 C CA . GLN A 1 91 ? -17.469 -2.321 16.904 1.00 87.81 91 GLN A CA 1
ATOM 706 C C . GLN A 1 91 ? -15.967 -2.079 16.722 1.00 87.81 91 GLN A C 1
ATOM 708 O O . GLN A 1 91 ? -15.574 -1.375 15.793 1.00 87.81 91 GLN A O 1
ATOM 713 N N . ILE A 1 92 ? -15.129 -2.677 17.573 1.00 87.75 92 ILE A N 1
ATOM 714 C CA . ILE A 1 92 ? -13.665 -2.597 17.469 1.00 87.75 92 ILE A CA 1
ATOM 715 C C . ILE A 1 92 ? -13.186 -3.378 16.239 1.00 87.75 92 ILE A C 1
ATOM 717 O O . ILE A 1 92 ? -12.482 -2.830 15.390 1.00 87.75 92 ILE A O 1
ATOM 721 N N . VAL A 1 93 ? -13.630 -4.630 16.095 1.00 88.31 93 VAL A N 1
ATOM 722 C CA . VAL A 1 93 ? -13.291 -5.477 14.938 1.00 88.31 93 VAL A CA 1
ATOM 723 C C . VAL A 1 93 ? -13.802 -4.851 13.641 1.00 88.31 93 VAL A C 1
ATOM 725 O O . VAL A 1 93 ? -13.047 -4.728 12.677 1.00 88.31 93 VAL A O 1
ATOM 728 N N . GLY A 1 94 ? -15.054 -4.385 13.626 1.00 89.12 94 GLY A N 1
ATOM 729 C CA . GLY A 1 94 ? -15.650 -3.720 12.470 1.00 89.12 94 GLY A CA 1
ATOM 730 C C . GLY A 1 94 ? -14.887 -2.462 12.055 1.00 89.12 94 GLY A C 1
ATOM 731 O O . GLY A 1 94 ? -14.587 -2.292 10.875 1.00 89.12 94 GLY A O 1
ATOM 732 N N . ALA A 1 95 ? -14.497 -1.609 13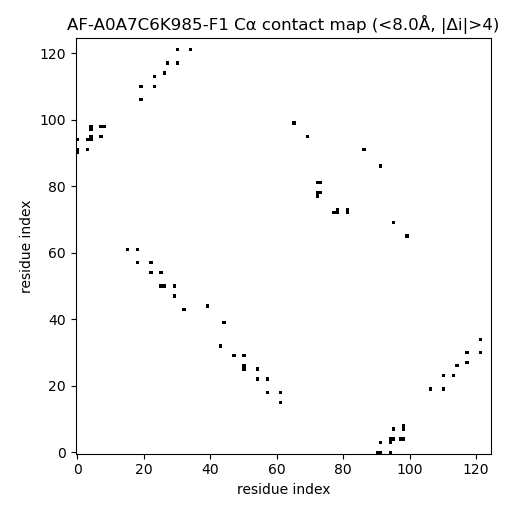.010 1.00 89.56 95 ALA A N 1
ATOM 733 C CA . ALA A 1 95 ? -13.694 -0.422 12.720 1.00 89.56 95 ALA A CA 1
ATOM 734 C C . ALA A 1 95 ? -12.349 -0.780 12.069 1.00 89.56 95 ALA A C 1
ATOM 736 O O . ALA A 1 95 ? -11.945 -0.124 11.108 1.00 89.56 95 ALA A O 1
ATOM 737 N N . LYS A 1 96 ? -11.682 -1.839 12.538 1.00 89.31 96 LYS A N 1
ATOM 738 C CA . LYS A 1 96 ? -10.406 -2.272 11.966 1.00 89.31 96 LYS A CA 1
ATOM 739 C C . LYS A 1 96 ? -10.558 -2.883 10.576 1.00 89.31 96 LYS A C 1
ATOM 741 O O . LYS A 1 96 ? -9.759 -2.574 9.6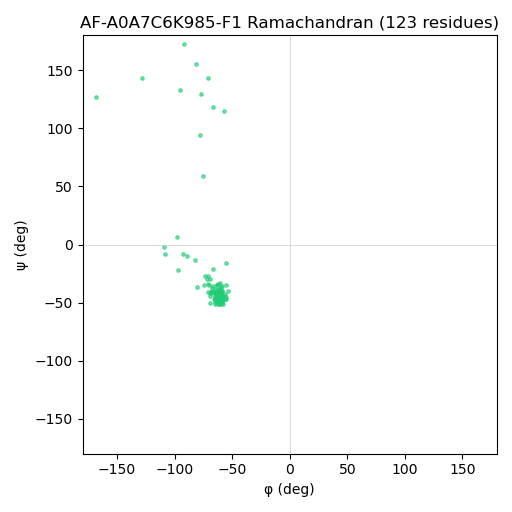97 1.00 89.31 96 LYS A O 1
ATOM 746 N N . LEU A 1 97 ? -11.592 -3.694 10.351 1.00 90.19 97 LEU A N 1
ATOM 747 C CA . LEU A 1 97 ? -11.886 -4.243 9.025 1.00 90.19 97 LEU A CA 1
ATOM 748 C C . LEU A 1 97 ? -12.148 -3.133 8.006 1.00 90.19 97 LEU A C 1
ATOM 750 O O . LEU A 1 97 ? -11.608 -3.183 6.905 1.00 90.19 97 LEU A O 1
ATOM 754 N N . ILE A 1 98 ? -12.903 -2.098 8.386 1.00 92.50 98 ILE A N 1
ATOM 755 C CA . ILE A 1 98 ? -13.150 -0.936 7.523 1.00 92.50 98 ILE A CA 1
ATOM 756 C C . ILE A 1 98 ? -11.833 -0.246 7.153 1.00 92.50 98 ILE A C 1
ATOM 758 O O . ILE A 1 98 ? -11.602 0.034 5.980 1.00 92.50 98 ILE A O 1
ATOM 762 N N . VAL A 1 99 ? -10.949 -0.001 8.125 1.00 92.75 99 VAL A N 1
ATOM 763 C CA . VAL A 1 99 ? -9.650 0.645 7.866 1.00 92.75 99 VAL A CA 1
ATOM 764 C C . VAL A 1 99 ? -8.744 -0.236 7.004 1.00 92.75 99 VAL A C 1
ATOM 766 O O . VAL A 1 99 ? -8.100 0.271 6.089 1.00 92.75 99 VAL A O 1
ATOM 769 N N . ALA A 1 100 ? -8.717 -1.547 7.246 1.00 91.62 100 ALA A N 1
ATOM 770 C CA . ALA A 1 100 ? -7.953 -2.495 6.443 1.00 91.62 100 ALA A CA 1
ATOM 771 C C . ALA A 1 100 ? -8.427 -2.507 4.982 1.00 91.62 100 ALA A C 1
ATOM 773 O O . ALA A 1 100 ? -7.617 -2.328 4.075 1.00 91.62 100 ALA A O 1
ATOM 774 N N . LEU A 1 101 ? -9.736 -2.653 4.754 1.00 93.25 101 LEU A N 1
ATOM 775 C CA . LEU A 1 101 ? -10.333 -2.628 3.416 1.00 93.25 101 LEU A CA 1
ATOM 776 C C . LEU A 1 101 ? -10.086 -1.293 2.713 1.00 93.25 101 LEU A C 1
ATOM 778 O O . LEU A 1 101 ? -9.719 -1.278 1.541 1.00 93.25 101 LEU A O 1
ATOM 782 N N . MET A 1 102 ? -10.224 -0.181 3.437 1.00 95.12 102 MET A N 1
ATOM 783 C CA . MET A 1 102 ? -9.915 1.150 2.922 1.00 95.12 102 MET A CA 1
ATOM 784 C C . MET A 1 102 ? -8.456 1.234 2.452 1.00 95.12 102 MET A C 1
ATOM 786 O O . MET A 1 102 ? -8.199 1.728 1.358 1.00 95.12 102 MET A O 1
ATOM 790 N N . TRP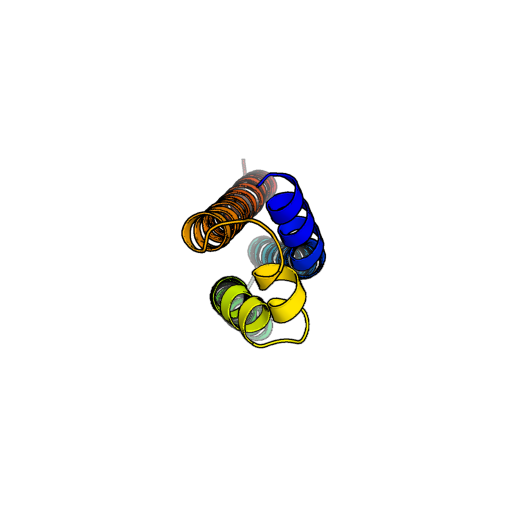 A 1 103 ? -7.500 0.721 3.231 1.00 94.44 103 TRP A N 1
ATOM 791 C CA . TRP A 1 103 ? -6.092 0.736 2.842 1.00 94.44 103 TRP A CA 1
ATOM 792 C C . TRP A 1 103 ? -5.774 -0.167 1.658 1.00 94.44 103 TRP A C 1
ATOM 794 O O . TRP A 1 103 ? -5.045 0.267 0.770 1.00 94.44 103 TRP A O 1
ATOM 804 N N . PHE A 1 104 ? -6.338 -1.375 1.597 1.00 92.12 104 PHE A N 1
ATOM 805 C CA . PHE A 1 104 ? -6.187 -2.239 0.424 1.00 92.12 104 PHE A CA 1
ATOM 806 C C . PHE A 1 104 ? -6.758 -1.585 -0.836 1.00 92.12 104 PHE A C 1
ATOM 808 O O . PHE A 1 104 ? -6.104 -1.611 -1.877 1.00 92.12 104 PHE A O 1
ATOM 815 N N . ALA A 1 105 ? -7.925 -0.942 -0.736 1.00 95.19 105 ALA A N 1
ATOM 816 C CA . ALA A 1 105 ? -8.522 -0.210 -1.847 1.00 95.19 105 ALA A CA 1
ATOM 817 C C . ALA A 1 105 ? -7.637 0.965 -2.292 1.00 95.19 105 ALA A C 1
ATOM 819 O O . ALA A 1 105 ? -7.339 1.086 -3.476 1.00 95.19 105 ALA A O 1
ATOM 820 N N . ILE A 1 106 ? -7.159 1.795 -1.356 1.00 95.31 106 ILE A N 1
ATOM 821 C CA . ILE A 1 106 ? -6.278 2.933 -1.665 1.00 95.31 106 ILE A CA 1
ATOM 822 C C . ILE A 1 106 ? -4.974 2.456 -2.310 1.00 95.31 106 ILE A C 1
ATOM 824 O O . ILE A 1 106 ? -4.584 2.990 -3.344 1.00 95.31 106 ILE A O 1
ATOM 828 N N . LEU A 1 107 ? -4.315 1.444 -1.739 1.00 94.31 107 LEU A N 1
ATOM 829 C CA . LEU A 1 107 ? -3.086 0.874 -2.295 1.00 94.31 107 LEU A CA 1
ATOM 830 C C . LEU A 1 107 ? -3.311 0.347 -3.715 1.00 94.31 107 LEU A C 1
ATOM 832 O O . LEU A 1 107 ? -2.551 0.692 -4.616 1.00 94.31 107 LEU A O 1
ATOM 836 N N . GLY A 1 108 ? -4.373 -0.435 -3.925 1.00 93.56 108 GLY A N 1
ATOM 837 C CA . GLY A 1 108 ? -4.718 -0.980 -5.237 1.00 93.56 108 GLY A CA 1
ATOM 838 C C . GLY A 1 108 ? -4.997 0.108 -6.274 1.00 93.56 108 GLY A C 1
ATOM 839 O O . GLY A 1 108 ? -4.463 0.048 -7.377 1.00 93.56 108 GLY A O 1
ATOM 840 N N . ILE A 1 109 ? -5.770 1.136 -5.909 1.00 96.94 109 ILE A N 1
ATOM 841 C CA . ILE A 1 109 ? -6.096 2.260 -6.797 1.00 96.94 109 ILE A CA 1
ATOM 842 C C . ILE A 1 109 ? -4.838 3.058 -7.151 1.00 96.94 109 ILE A C 1
ATOM 844 O O . ILE A 1 109 ? -4.589 3.306 -8.326 1.00 96.94 109 ILE A O 1
ATOM 848 N N . VAL A 1 110 ? -4.028 3.442 -6.161 1.00 96.38 110 VAL A N 1
ATOM 849 C CA . VAL A 1 110 ? -2.826 4.260 -6.387 1.00 96.38 110 VAL A CA 1
ATOM 850 C C . VAL A 1 110 ? -1.812 3.510 -7.248 1.00 96.38 110 VAL A C 1
ATOM 852 O O . VAL A 1 110 ? -1.312 4.069 -8.222 1.00 96.38 110 VAL A O 1
ATOM 855 N N . ILE A 1 111 ? -1.541 2.240 -6.934 1.00 95.00 111 ILE A N 1
ATOM 856 C CA . ILE A 1 111 ? -0.609 1.410 -7.708 1.00 95.00 111 ILE A CA 1
ATOM 857 C C . ILE A 1 111 ? -1.158 1.152 -9.117 1.00 95.00 111 ILE A C 1
ATOM 859 O O . ILE A 1 111 ? -0.400 1.213 -10.084 1.00 95.00 111 ILE A O 1
ATOM 863 N N . GLY A 1 112 ? -2.462 0.896 -9.256 1.00 95.06 112 GLY A N 1
ATOM 864 C CA . GLY A 1 112 ? -3.112 0.679 -10.549 1.00 95.06 112 GLY A CA 1
ATOM 865 C C . GLY A 1 112 ? -3.033 1.908 -11.455 1.00 95.06 112 GLY A C 1
ATOM 866 O O . GLY A 1 112 ? -2.554 1.807 -12.582 1.00 95.06 112 GLY A O 1
ATOM 867 N N . ILE A 1 113 ? -3.418 3.082 -10.943 1.00 96.44 113 ILE A N 1
ATOM 868 C CA . ILE A 1 113 ? -3.318 4.355 -11.673 1.00 96.44 113 ILE A CA 1
ATOM 869 C C . ILE A 1 113 ? -1.866 4.639 -12.056 1.00 96.44 113 ILE A C 1
ATOM 871 O O . ILE A 1 113 ? -1.596 5.005 -13.197 1.00 96.44 113 ILE A O 1
ATOM 875 N N . TYR A 1 114 ? -0.923 4.438 -11.134 1.00 95.38 114 TYR A N 1
ATOM 876 C CA . TYR A 1 114 ? 0.489 4.661 -11.419 1.00 95.38 114 TYR A CA 1
ATOM 877 C C . TYR A 1 114 ? 1.001 3.772 -12.555 1.00 95.38 114 TYR A C 1
ATOM 879 O O . TYR A 1 114 ? 1.676 4.258 -13.456 1.00 95.38 114 TYR A O 1
ATOM 887 N N . ASN A 1 115 ? 0.636 2.488 -12.557 1.00 93.69 115 ASN A N 1
ATOM 888 C CA . ASN A 1 115 ? 1.005 1.582 -13.642 1.00 93.69 115 ASN A CA 1
ATOM 889 C C . ASN A 1 115 ? 0.399 2.003 -14.982 1.00 93.69 115 ASN A C 1
ATOM 891 O O . ASN A 1 115 ? 1.094 1.943 -15.988 1.00 93.69 115 ASN A O 1
ATOM 895 N N . ILE A 1 116 ? -0.850 2.479 -15.005 1.00 94.06 116 ILE A N 1
ATOM 896 C CA . ILE A 1 116 ? -1.469 3.010 -16.229 1.00 94.06 116 ILE A CA 1
ATOM 897 C C . ILE A 1 116 ? -0.692 4.231 -16.739 1.00 94.06 116 ILE A C 1
ATOM 899 O O . ILE A 1 116 ? -0.390 4.305 -17.926 1.00 94.06 116 ILE A O 1
ATOM 903 N N . ILE A 1 117 ? -0.327 5.166 -15.855 1.00 93.50 117 ILE A N 1
ATOM 904 C CA . ILE A 1 117 ? 0.460 6.355 -16.221 1.00 93.50 117 ILE A CA 1
ATOM 905 C C . ILE A 1 117 ? 1.819 5.950 -16.798 1.00 93.50 117 ILE A C 1
ATOM 907 O O . ILE A 1 117 ? 2.217 6.460 -17.842 1.00 93.50 117 ILE A O 1
ATOM 911 N N . MET A 1 118 ? 2.520 5.027 -16.140 1.00 91.25 118 MET A N 1
ATOM 912 C CA . MET A 1 118 ? 3.823 4.548 -16.601 1.00 91.25 118 MET A CA 1
ATOM 913 C C . MET A 1 118 ? 3.710 3.815 -17.938 1.00 91.25 118 MET A C 1
ATOM 915 O O . MET A 1 118 ? 4.508 4.062 -18.834 1.00 91.25 118 MET A O 1
ATOM 919 N N . LEU A 1 119 ? 2.689 2.977 -18.114 1.00 89.69 119 LEU A N 1
ATOM 920 C CA . LEU A 1 119 ? 2.440 2.303 -19.383 1.00 89.69 119 LEU A CA 1
ATOM 921 C C . LEU A 1 119 ? 2.225 3.308 -20.521 1.00 89.69 119 LEU A C 1
ATOM 923 O O . LEU A 1 119 ? 2.824 3.148 -21.574 1.00 89.69 119 LEU A O 1
ATOM 927 N N . LEU A 1 120 ? 1.426 4.357 -20.304 1.00 89.81 120 LEU A N 1
ATOM 928 C CA . LEU A 1 120 ? 1.186 5.399 -21.310 1.00 89.81 120 LEU A CA 1
ATOM 929 C C . LEU A 1 120 ? 2.435 6.238 -21.612 1.00 89.81 120 LEU A C 1
ATOM 931 O O . LEU A 1 120 ? 2.635 6.644 -22.750 1.00 89.81 120 LEU A O 1
ATOM 935 N N . ALA A 1 121 ? 3.269 6.510 -20.606 1.00 88.69 121 ALA A N 1
ATOM 936 C CA . ALA A 1 121 ? 4.492 7.291 -20.778 1.00 88.69 121 ALA A CA 1
ATOM 937 C C . ALA A 1 121 ? 5.593 6.527 -21.532 1.00 88.69 121 ALA A C 1
ATOM 939 O O . ALA A 1 121 ? 6.415 7.147 -22.201 1.00 88.69 121 ALA A O 1
ATOM 940 N N . PHE A 1 122 ? 5.619 5.198 -21.402 1.00 82.38 122 PHE A N 1
ATOM 941 C CA . PHE A 1 122 ? 6.654 4.330 -21.966 1.00 82.38 122 PHE A CA 1
ATOM 942 C C . PHE A 1 122 ? 6.165 3.464 -23.140 1.00 82.38 122 PHE A C 1
ATOM 944 O O . PHE A 1 122 ? 6.966 2.729 -23.716 1.00 82.38 122 PHE A O 1
ATOM 951 N N . SER A 1 123 ? 4.883 3.524 -23.528 1.00 69.19 123 SER A N 1
ATOM 952 C CA . SER A 1 123 ? 4.420 2.859 -24.750 1.00 69.19 123 SER A CA 1
ATOM 953 C C . SER A 1 123 ? 4.834 3.674 -25.978 1.00 69.19 123 SER A C 1
ATOM 955 O O . SER A 1 123 ? 4.524 4.868 -26.022 1.00 69.19 123 SER A O 1
ATOM 957 N N . PRO A 1 124 ? 5.461 3.061 -26.995 1.00 58.41 124 PRO A N 1
ATOM 958 C CA . PRO A 1 124 ? 5.662 3.733 -28.269 1.00 58.41 124 PRO A CA 1
ATOM 959 C C . PRO A 1 124 ? 4.287 3.958 -28.918 1.00 58.41 124 PRO A C 1
ATOM 961 O O . PRO A 1 124 ? 3.559 2.991 -29.152 1.00 58.41 124 PRO A O 1
ATOM 964 N N . MET A 1 125 ? 3.912 5.222 -29.146 1.00 48.97 125 MET A N 1
ATOM 965 C CA . MET A 1 125 ? 2.832 5.563 -30.085 1.00 48.97 125 MET A CA 1
ATOM 966 C C . MET A 1 125 ? 3.325 5.431 -31.521 1.00 48.97 125 MET A C 1
ATOM 968 O O . MET A 1 125 ? 4.500 5.792 -31.763 1.00 48.97 125 MET A O 1
#

pLDDT: mean 88.47, std 8.07, range [48.97, 97.38]

Foldseek 3Di:
DVVLLVVVCVVCVVVLVVLLVLLLVLVVLLLVLVLPPPDDDPVNVVSNVVSVVVNVVSVVVSVCCLVCVVVCCCPPPNNVVVVPDPDDPCRNVVSSVVNSVVSVVVSCVVVVVSVVVSCVVRDDD

Radius of gyration: 19.21 Å; Cα contacts (8 Å, |Δi|>4): 41; chains: 1; bounding box: 42×18×59 Å

Mean predicted aligned error: 5.41 Å

=== Feature glossary ===
Annotated list of the representations used here:

Nearest PDB structures. The Foldseek neighbor list gives the closest experimentally determined structures in the PDB, ranked by structural alignment. TM-score near 1 means near-identical fold; near 0.3 means only rough topology match. This is how one finds what a novel AlphaFold prediction most resembles in the solved-structure universe.

Foldseek 3Di. Foldseek's 3Di representation compresses backbone geometry into a per-residue letter drawn from a learned twenty-state alphabet. It captures the tertiary interaction pattern around each residue — which residues are packed against it in space, regardless of where they are in sequence.

Radius of gyration, Cα contacts, bounding box. Radius of gyration (Rg) is the root-mean-square distance of Cα atoms from their centroid — a single number for overall size and compactness. A globular domain of N residues has Rg ≈ 2.2·N^0.38 Å; an extended or disordered chain has a much larger Rg. The Cα contact count is t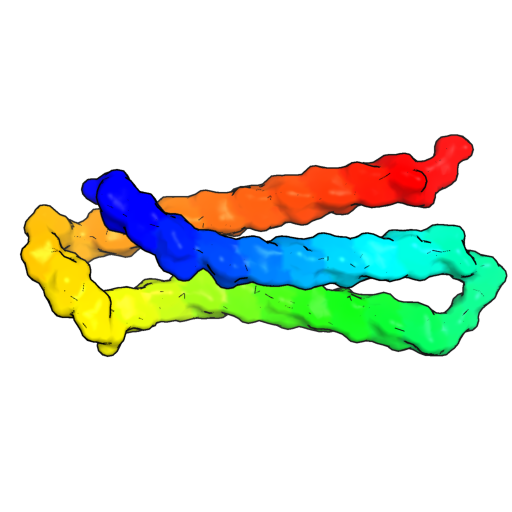he number of residue pairs whose Cα atoms are within 8 Å and are more than four positions apart in sequence — a standard proxy for tertiary packing density. The bounding box is the smallest axis-aligned box enclosing all Cα atoms.

InterPro / GO / CATH / organism. The annotation block draws on four external resources. InterPro: which protein families and domains the sequence belongs to. GO: standardized terms for what the protein does, what process it participates in, and where in the cell it acts. CATH: which structural fold it has in the CATH hierarchy. Organism: the species of origin.

mmCIF coordinates. The mmCIF block holds the 3D Cartesian coordinates of each backbone atom (N, Cα, C, O) in ångströms. mmCIF is the PDB's canonical archive format — a tagged-loop text representation of the atomic model.

pLDDT. pLDDT is the predicted lDDT-Cα score: AlphaFold's confidence that the local environment of each residue (all inter-atomic distances within 15 Å) is correctly placed. It is a per-residue number between 0 and 100, with higher meaning more reliable.

Backbone torsions (φ/ψ). φ (phi) and ψ (psi) are the two rotatable backbone dihedrals per residue: φ is the C(i-1)–N–Cα–C torsion, ψ is the N–Cα–C–N(i+1) torsion, both in degrees on (−180°, 180°]. α-helical residues cluster near (−60°, −45°); β-strand residues near (−120°, +130°). A Ramachandran plot is simply a scatter of (φ, ψ) for every residue.

B-factor. For experimental (PDB) structures, the B-factor (temperature factor) quantifies the positional spread of each atom in the crystal — a combination of thermal vibration and static disorder — in units of Å². High B-factors mark flexible loops or poorly resolved regions; low B-factors mark the rigid, well-ordered core.

Secondary structure (3-state, P-SEA). SS3 is a coarse helix/strand/coil call (letters a/b/c) made by the P-SEA algorithm from inter-Cα distances and dihedrals. It is less detailed than DSSP but needs only Cα positions.

Predicted aligned error. Predicted aligned error is AlphaFold's pairwise confidence. Unlike pLDDT (per-residue), PAE is per-residue-pair and captures whether two parts of the structure are correctly placed relative to each other. Units are ångströms of expected positional error.

Solvent-accessible surface area. Solvent-accessible surface area (SASA) is the area in Å² traced out by the centre of a 1.4 Å probe sphere (a water molecule) rolled over the protein's van der Waals surface (Shrake–Rupley / Lee–Richards construction). Buried residues have near-zero SASA; fully exposed residues can exceed 200 Å². The total SASA scales roughly with the number of surface residues.

Secondary structure (8-state, DSSP). The SS8 string is DSSP's per-residue secondary-structure call. α-helix (H) means an i→i+4 H-bond ladder; β-strand (E) means the residue participates in a β-sheet; 3₁₀ (G) and π (I) are tighter and wider helices; T/S are turns/bends; '-' is loop.

Rendered structure images. Structure images are PyMOL renders from six orthogonal camera directions. Cartoon representation draws helices as coils and strands as arrows; sticks shows the backbone as bonds; surface shows the solvent-excluded envelope. Rainbow coloring maps sequence position to hue (blue→red, N→C); chain coloring assigns a distinct color per polypeptide.

Sequence. The amino-acid sequence is the protein's primary structure: the linear order of residues from the N-terminus to the C-terminus, written in one-letter code. Everything else here — the 3D coordinates, the secondary structure, the domain annotations — is ultimately a consequence of this string.

Contact-map, Ramachandran, and PAE plots. Three diagnostic plots accompany the record. The Cα contact map visualizes the tertiary structure as a 2D adjacency matrix (8 Å cutoff, sequence-local contacts suppressed). The Ramachandran plot shows the distribution of backbone (φ, ψ) torsions, with points in the α and β basins reflecting secondary structure content. The PAE plot shows AlphaFold's inter-residue confidence as a color matrix.